Protein AF-A0A951HQI0-F1 (afdb_monomer_lite)

Foldseek 3Di:
DDDDDDDDDDDPPPPPPPPVPDPPVRVLLLLLVQQLVQLLVCLVVLVVQLVVLDFDFPAADPVRRGGDTPCPPPDPVRNVVSVVSNVLSVQLNVLSVQLNVLSVVCVVPVPDPVSSVSNVVSCVSNVVSVHDTDSDD

Secondary structure (DSSP, 8-state):
-----------------------HHHHHHHHHHHHHHHHHHHHHHHHHHHHHHS--B----TTS-S--BTTTTS-HHHHHHHHHHHHHHHHHHHHHHHHHHHHHHHHH-TT-HHHHHHHHHHHHHHHHTT-------

Radius of gyration: 27.49 Å; chains: 1; bounding box: 64×77×66 Å

pLDDT: mean 82.56,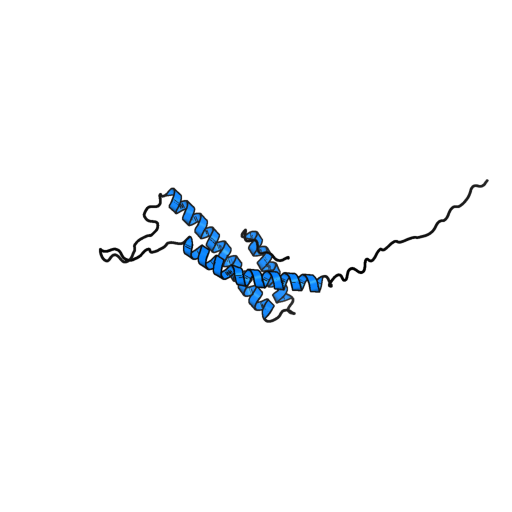 std 17.94, range [37.91, 98.31]

Sequence (137 aa):
MSSTHRHAVLALVAVATAASAASPERERLKRLDIACRNIQRAYPLMMLRTMYEGPMQCGSSDDGSDYVDCDAALSAEEKAAKARRHERAQRQEEAMRLADKACDGYVKDRSSTAAQAAVEQSLANLRANGVTVRDSR

Structure (mmCIF, N/CA/C/O backbone):
data_AF-A0A951HQI0-F1
#
_entry.id   AF-A0A951HQI0-F1
#
loop_
_atom_site.group_PDB
_atom_site.id
_atom_site.type_symbol
_atom_site.label_atom_id
_atom_site.label_alt_id
_atom_site.label_comp_id
_atom_site.label_asym_id
_atom_site.label_entity_id
_atom_site.label_seq_id
_atom_site.pdbx_PDB_ins_code
_atom_site.Cartn_x
_atom_site.Cartn_y
_atom_site.Cartn_z
_atom_site.occupancy
_atom_site.B_iso_or_equiv
_atom_site.auth_seq_id
_atom_site.auth_comp_id
_atom_site.auth_asym_id
_atom_site.auth_atom_id
_atom_site.pdbx_PDB_model_num
ATOM 1 N N . MET A 1 1 ? -41.970 56.916 37.284 1.00 37.91 1 MET A N 1
ATOM 2 C CA . MET A 1 1 ? -42.657 56.924 35.972 1.00 37.91 1 MET A CA 1
ATOM 3 C C . MET A 1 1 ? -41.994 55.837 35.130 1.00 37.91 1 MET A C 1
ATOM 5 O O . MET A 1 1 ? -40.885 56.039 34.672 1.00 37.91 1 MET A O 1
ATOM 9 N N . SER A 1 2 ? -42.389 54.577 35.328 1.00 38.34 2 SER A N 1
ATOM 10 C CA . SER A 1 2 ? -43.334 53.811 34.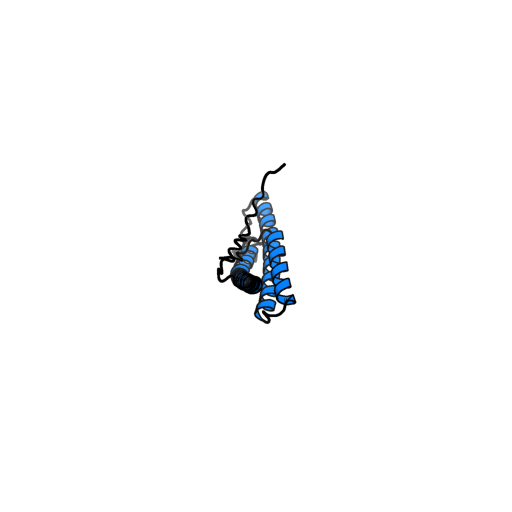487 1.00 38.34 2 SER A CA 1
ATOM 11 C C . SER A 1 2 ? -42.901 53.671 33.027 1.00 38.34 2 SER A C 1
ATOM 13 O O . SER A 1 2 ? -43.147 54.580 32.247 1.00 38.34 2 SER A O 1
ATOM 15 N N . SER A 1 3 ? -42.334 52.515 32.664 1.00 42.44 3 SER A N 1
ATOM 16 C CA . SER A 1 3 ? -42.915 51.590 31.668 1.00 42.44 3 SER A CA 1
ATOM 17 C C . SER A 1 3 ? -42.036 50.329 31.577 1.00 42.44 3 SER A C 1
ATOM 19 O O . SER A 1 3 ? -40.876 50.412 31.199 1.00 42.44 3 SER A O 1
ATOM 21 N N . THR A 1 4 ? -42.432 49.247 32.247 1.00 45.56 4 THR A N 1
ATOM 22 C CA . THR A 1 4 ? -43.163 48.066 31.734 1.00 45.56 4 THR A CA 1
ATOM 23 C C . THR A 1 4 ? -42.267 46.933 31.219 1.00 45.56 4 THR A C 1
ATOM 25 O O . THR A 1 4 ? -41.576 47.010 30.210 1.00 45.56 4 THR A O 1
ATOM 28 N N . HIS A 1 5 ? -42.337 45.839 31.977 1.00 48.62 5 HIS A N 1
ATOM 29 C CA . HIS A 1 5 ? -41.796 44.517 31.711 1.00 48.62 5 HIS A CA 1
ATOM 30 C C . HIS A 1 5 ? -42.357 43.903 30.428 1.00 48.62 5 HIS A C 1
ATOM 32 O O . HIS A 1 5 ? -43.565 43.956 30.208 1.00 48.62 5 HIS A O 1
ATOM 38 N N . ARG A 1 6 ? -41.521 43.147 29.708 1.00 53.12 6 ARG A N 1
ATOM 39 C CA . ARG A 1 6 ? -41.944 41.876 29.101 1.00 53.12 6 ARG A CA 1
ATOM 40 C C . ARG A 1 6 ? -40.853 40.831 29.295 1.00 53.12 6 ARG A C 1
ATOM 42 O O . ARG A 1 6 ? -39.839 40.829 28.610 1.00 53.12 6 ARG A O 1
ATOM 49 N N . HIS A 1 7 ? -41.060 39.972 30.285 1.00 47.00 7 HIS A N 1
ATOM 50 C CA . HIS A 1 7 ? -40.439 38.656 30.332 1.00 47.00 7 HIS A CA 1
ATOM 51 C C . HIS A 1 7 ? -41.216 37.741 29.377 1.00 47.00 7 HIS A C 1
ATOM 53 O O . HIS A 1 7 ? -42.441 37.687 29.450 1.00 47.00 7 HIS A O 1
ATOM 59 N N . ALA A 1 8 ? -40.508 37.029 28.508 1.00 50.38 8 ALA A N 1
ATOM 60 C CA . ALA A 1 8 ? -40.969 35.827 27.811 1.00 50.38 8 ALA A CA 1
ATOM 61 C C . ALA A 1 8 ? -39.694 35.023 27.499 1.00 50.38 8 ALA A C 1
ATOM 63 O O . ALA A 1 8 ? -38.921 35.404 26.630 1.00 50.38 8 ALA A O 1
ATOM 64 N N . VAL A 1 9 ? -39.218 34.216 28.448 1.00 49.84 9 VAL A N 1
ATOM 65 C CA . VAL A 1 9 ? -39.533 32.784 28.618 1.00 49.84 9 VAL A CA 1
ATOM 66 C C . VAL A 1 9 ? -39.037 31.936 27.442 1.00 49.84 9 VAL A C 1
ATOM 68 O O . VAL A 1 9 ? -39.527 32.036 26.325 1.00 49.84 9 VAL A O 1
ATOM 71 N N . LEU A 1 10 ? -38.047 31.107 27.788 1.00 48.22 10 LEU A N 1
ATOM 72 C CA . LEU A 1 10 ? -37.606 29.838 27.210 1.00 48.22 10 LEU A CA 1
ATOM 73 C C . LEU A 1 10 ? -38.342 29.314 25.964 1.00 48.22 10 LEU A C 1
ATOM 75 O O . LEU A 1 10 ? -39.521 28.984 26.027 1.00 48.22 10 LEU A O 1
ATOM 79 N N . ALA A 1 11 ? -37.547 28.951 24.957 1.00 49.19 11 ALA A N 1
ATOM 80 C CA . ALA A 1 11 ? -37.607 27.605 24.387 1.00 49.19 11 ALA A CA 1
ATOM 81 C C . ALA A 1 11 ? -36.233 27.233 23.808 1.00 49.19 11 ALA A C 1
ATOM 83 O O . ALA A 1 11 ? -35.898 27.546 22.668 1.00 49.19 11 ALA A O 1
ATOM 84 N N . LEU A 1 12 ? -35.429 26.554 24.629 1.00 51.06 12 LEU A N 1
ATOM 85 C CA . LEU A 1 12 ? -34.367 25.662 24.174 1.00 51.06 12 LEU A CA 1
ATOM 86 C C . LEU A 1 12 ? -35.020 24.605 23.280 1.00 51.06 12 LEU A C 1
ATOM 88 O O . LEU A 1 12 ? -35.509 23.589 23.766 1.00 51.06 12 LEU A O 1
ATOM 92 N N . VAL A 1 13 ? -35.038 24.834 21.972 1.00 49.59 13 VAL A N 1
ATOM 93 C CA . VAL A 1 13 ? -35.330 23.761 21.026 1.00 49.59 13 VAL A CA 1
ATOM 94 C C . VAL A 1 13 ? -34.012 23.040 20.764 1.00 49.59 13 VAL A C 1
ATOM 96 O O . VAL A 1 13 ? -33.397 23.145 19.706 1.00 49.59 13 VAL A O 1
ATOM 99 N N . ALA A 1 14 ? -33.560 22.305 21.780 1.00 52.34 14 ALA A N 1
ATOM 100 C CA . ALA A 1 14 ? -32.674 21.180 21.566 1.00 52.34 14 ALA A CA 1
ATOM 101 C C . ALA A 1 14 ? -33.503 20.122 20.833 1.00 52.34 14 ALA A C 1
ATOM 103 O O . ALA A 1 14 ? -34.091 19.236 21.452 1.00 52.34 14 ALA A O 1
ATOM 104 N N . VAL A 1 15 ? -33.582 20.225 19.502 1.00 46.09 15 VAL A N 1
ATOM 105 C CA . VAL A 1 15 ? -33.942 19.065 18.690 1.00 46.09 15 VAL A CA 1
ATOM 106 C C . VAL A 1 15 ? -32.751 18.114 18.769 1.00 46.09 15 VAL A C 1
ATOM 108 O O . VAL A 1 15 ? -31.916 18.042 17.870 1.00 46.09 15 VAL A O 1
ATOM 111 N N . ALA A 1 16 ? -32.666 17.377 19.876 1.00 52.12 16 ALA A N 1
ATOM 112 C CA . ALA A 1 16 ? -32.049 16.068 19.877 1.00 52.12 16 ALA A CA 1
ATOM 113 C C . ALA A 1 16 ? -32.921 15.213 18.957 1.00 52.12 16 ALA A C 1
ATOM 115 O O . ALA A 1 16 ? -33.849 14.529 19.387 1.00 52.12 16 ALA A O 1
ATOM 116 N N . THR A 1 17 ? -32.673 15.327 17.652 1.00 49.06 17 THR A N 1
ATOM 117 C CA . THR A 1 17 ? -33.112 14.306 16.721 1.00 49.06 17 THR A CA 1
ATOM 118 C C . THR A 1 17 ? -32.417 13.045 17.197 1.00 49.06 17 THR A C 1
ATOM 120 O O . THR A 1 17 ? -31.213 12.866 17.030 1.00 49.06 17 THR A O 1
ATOM 123 N N . ALA A 1 18 ? -33.185 12.169 17.834 1.00 46.81 18 ALA A N 1
ATOM 124 C CA . ALA A 1 18 ? -32.851 10.768 17.969 1.00 46.81 18 ALA A CA 1
ATOM 125 C C . ALA A 1 18 ? -32.889 10.134 16.566 1.00 46.81 18 ALA A C 1
ATOM 127 O O . ALA A 1 18 ? -33.651 9.215 16.290 1.00 46.81 18 ALA A O 1
ATOM 128 N N . ALA A 1 19 ? -32.051 10.635 15.652 1.00 47.44 19 ALA A N 1
ATOM 129 C CA . ALA A 1 19 ? -31.402 9.740 14.730 1.00 47.44 19 ALA A CA 1
ATOM 130 C C . ALA A 1 19 ? -30.686 8.745 15.635 1.00 47.44 19 ALA A C 1
ATOM 132 O O . ALA A 1 19 ? -29.986 9.138 16.569 1.00 47.44 19 ALA A O 1
ATOM 133 N N . SER A 1 20 ? -30.922 7.465 15.412 1.00 48.06 20 SER A N 1
ATOM 134 C CA . SER A 1 20 ? -30.129 6.368 15.943 1.00 48.06 20 SER A CA 1
ATOM 135 C C . SER A 1 20 ? -28.678 6.540 15.480 1.00 48.06 20 SER A C 1
ATOM 137 O O . SER A 1 20 ? -28.207 5.843 14.585 1.00 48.06 20 SER A O 1
ATOM 139 N N . ALA A 1 21 ? -27.991 7.538 16.033 1.00 54.72 21 ALA A N 1
ATOM 140 C CA . ALA A 1 21 ? -26.588 7.784 15.852 1.00 54.72 21 ALA A CA 1
ATOM 141 C C . ALA A 1 21 ? -25.926 6.597 16.529 1.00 54.72 21 ALA A C 1
ATOM 143 O O . ALA A 1 21 ? -25.885 6.496 17.757 1.00 54.72 21 ALA A O 1
ATOM 144 N N . ALA A 1 22 ? -25.487 5.638 15.713 1.00 59.56 22 ALA A N 1
ATOM 145 C CA . ALA A 1 22 ? -24.504 4.672 16.157 1.00 59.56 22 ALA A CA 1
ATOM 146 C C . ALA A 1 22 ? -23.443 5.450 16.946 1.00 59.56 22 ALA A C 1
ATOM 148 O O . ALA A 1 22 ? -23.021 6.522 16.502 1.00 59.56 22 ALA A O 1
ATOM 149 N N . SER A 1 23 ? -23.081 4.964 18.137 1.00 79.25 23 SER A N 1
ATOM 150 C CA . SER A 1 23 ? -22.087 5.648 18.962 1.00 79.25 23 SER A CA 1
ATOM 151 C C . SER A 1 23 ? -20.860 5.980 18.098 1.00 79.25 23 SER A C 1
ATOM 153 O O . SER A 1 23 ? -20.515 5.181 17.220 1.00 79.25 23 SER A O 1
ATOM 155 N N . PRO A 1 24 ? -20.196 7.131 18.304 1.00 83.19 24 PRO A N 1
ATOM 156 C CA . PRO A 1 24 ? -19.033 7.522 17.503 1.00 83.19 24 PRO A CA 1
ATOM 157 C C . PRO A 1 24 ? -17.987 6.404 17.382 1.00 83.19 24 PRO A C 1
ATOM 159 O O . PRO A 1 24 ? -17.383 6.220 16.328 1.00 83.19 24 PRO A O 1
ATOM 162 N N . GLU A 1 25 ? -17.855 5.597 18.437 1.00 86.69 25 GLU A N 1
ATOM 163 C CA . GLU A 1 25 ? -17.009 4.408 18.470 1.00 86.69 25 GLU A CA 1
ATOM 164 C C . GLU A 1 25 ? -17.499 3.284 17.543 1.00 86.69 25 GLU A C 1
ATOM 166 O O . GLU A 1 25 ? -16.714 2.709 16.795 1.00 86.69 25 GLU A O 1
ATOM 171 N N . ARG A 1 26 ? -18.804 2.994 17.510 1.00 87.69 26 ARG A N 1
ATOM 172 C CA . ARG A 1 26 ? -19.366 1.982 16.604 1.00 87.69 26 ARG A CA 1
ATOM 173 C C . ARG A 1 26 ? -19.174 2.365 15.137 1.00 87.69 26 ARG A C 1
ATOM 175 O O . ARG A 1 26 ? -18.852 1.501 14.323 1.00 87.69 26 ARG A O 1
ATOM 182 N N . GLU A 1 27 ? -19.352 3.640 14.794 1.00 89.62 27 GLU A N 1
ATOM 183 C CA . GLU A 1 27 ? -19.112 4.110 13.424 1.00 89.62 27 GLU A CA 1
ATOM 184 C C . GLU A 1 27 ? -17.617 4.093 13.078 1.00 89.62 27 GLU A C 1
ATOM 186 O O . GLU A 1 27 ? -17.232 3.699 11.977 1.00 89.62 27 GLU A O 1
ATOM 191 N N . ARG A 1 28 ? -16.748 4.442 14.034 1.00 90.31 28 ARG A N 1
ATOM 192 C CA . ARG A 1 28 ? -15.294 4.315 13.885 1.00 90.31 28 ARG A CA 1
ATOM 193 C C . ARG A 1 28 ? -14.875 2.872 13.600 1.00 90.31 28 ARG A C 1
ATOM 195 O O . ARG A 1 28 ? -14.207 2.646 12.594 1.00 90.31 28 ARG A O 1
ATOM 202 N N . LEU A 1 29 ? -15.315 1.905 14.403 1.00 92.19 29 LEU A N 1
ATOM 203 C CA . LEU A 1 29 ? -15.005 0.485 14.193 1.00 92.19 29 LEU A CA 1
ATOM 204 C C . LEU A 1 29 ? -15.502 -0.012 12.832 1.00 92.19 29 LEU A C 1
ATOM 206 O O . LEU A 1 29 ? -14.763 -0.664 12.101 1.00 92.19 29 LEU A O 1
ATOM 210 N N . LYS A 1 30 ? -16.714 0.385 12.432 1.00 93.25 30 LYS A N 1
ATOM 211 C CA . LYS A 1 30 ? -17.260 0.055 11.112 1.00 93.25 30 LYS A CA 1
ATOM 212 C C . LYS A 1 30 ? -16.391 0.594 9.968 1.00 93.25 30 LYS A C 1
ATOM 214 O O . LYS A 1 30 ? -16.198 -0.112 8.977 1.00 93.25 30 LYS A O 1
ATOM 219 N N . ARG A 1 31 ? -15.859 1.817 10.085 1.00 92.94 31 ARG A N 1
ATOM 220 C CA . ARG A 1 31 ? -14.922 2.383 9.095 1.00 92.94 31 ARG A CA 1
ATOM 221 C C . ARG A 1 31 ? -13.621 1.588 9.028 1.00 92.94 31 ARG A C 1
ATOM 223 O O . ARG A 1 31 ? -13.173 1.286 7.926 1.00 92.94 31 ARG A O 1
ATOM 230 N N . LEU A 1 32 ? -13.061 1.181 10.169 1.00 94.44 32 LEU A N 1
ATOM 231 C CA . LEU A 1 32 ? -11.864 0.330 10.208 1.00 94.44 32 LEU A CA 1
ATOM 232 C C . LEU A 1 32 ? -12.120 -1.041 9.560 1.00 94.44 32 LEU A C 1
ATOM 234 O O . LEU A 1 32 ? -11.333 -1.477 8.722 1.00 94.44 32 LEU A O 1
ATOM 238 N N . ASP A 1 33 ? -13.265 -1.671 9.835 1.00 95.88 33 ASP A N 1
ATOM 239 C CA . ASP A 1 33 ? -13.668 -2.930 9.192 1.00 95.88 33 ASP A CA 1
ATOM 240 C C . ASP A 1 33 ? -13.846 -2.793 7.666 1.00 95.88 33 ASP 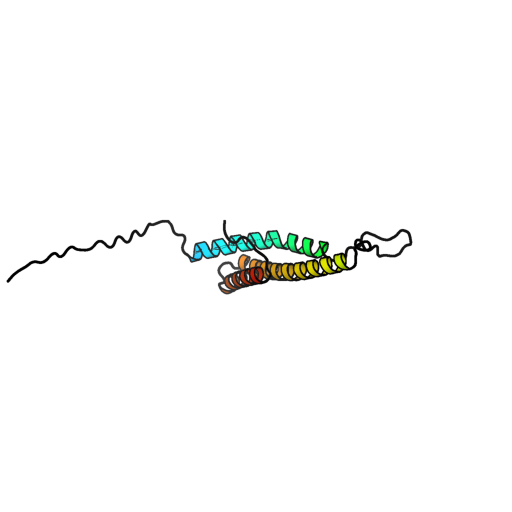A C 1
ATOM 242 O O . ASP A 1 33 ? -13.561 -3.719 6.899 1.00 95.88 33 ASP A O 1
ATOM 246 N N . ILE A 1 34 ? -14.379 -1.665 7.182 1.00 95.44 34 ILE A N 1
ATOM 247 C CA . ILE A 1 34 ? -14.494 -1.389 5.740 1.00 95.44 34 ILE A CA 1
ATOM 248 C C . ILE A 1 34 ? -13.107 -1.179 5.132 1.00 95.44 34 ILE A C 1
ATOM 250 O O . ILE A 1 34 ? -12.794 -1.797 4.112 1.00 95.44 34 ILE A O 1
ATOM 254 N N . ALA A 1 35 ? -12.284 -0.347 5.765 1.00 94.88 35 ALA A N 1
ATOM 255 C CA . ALA A 1 35 ? -10.941 -0.038 5.310 1.00 94.88 35 ALA A CA 1
ATOM 256 C C . ALA A 1 35 ? -10.084 -1.304 5.199 1.00 94.88 35 ALA A C 1
ATOM 258 O O . ALA A 1 35 ? -9.520 -1.557 4.137 1.00 94.88 35 ALA A O 1
ATOM 259 N N . CYS A 1 36 ? -10.069 -2.152 6.231 1.00 97.25 36 CYS A N 1
ATOM 260 C CA . CYS A 1 36 ? -9.274 -3.376 6.224 1.00 97.25 36 CYS A CA 1
ATOM 261 C C . CYS A 1 36 ? -9.706 -4.377 5.157 1.00 97.25 36 CYS A C 1
ATOM 263 O O . CYS A 1 36 ? -8.859 -4.930 4.460 1.00 97.25 36 CYS A O 1
ATOM 265 N N . ARG A 1 37 ? -11.015 -4.537 4.926 1.00 96.69 37 ARG A N 1
ATOM 266 C CA . ARG A 1 37 ? -11.499 -5.360 3.806 1.00 96.69 37 ARG A CA 1
ATOM 267 C C . ARG A 1 37 ? -11.049 -4.823 2.452 1.00 96.69 37 ARG A C 1
ATOM 269 O O . ARG A 1 37 ? -10.773 -5.607 1.549 1.00 96.69 37 ARG A O 1
ATOM 276 N N . ASN A 1 38 ? -11.013 -3.505 2.286 1.00 96.06 38 ASN A N 1
ATOM 277 C CA . ASN A 1 38 ? -10.586 -2.899 1.031 1.00 96.06 38 ASN A CA 1
ATOM 278 C C . ASN A 1 38 ? -9.064 -2.980 0.847 1.00 96.06 38 ASN A C 1
ATOM 280 O O . ASN A 1 38 ? -8.629 -3.258 -0.266 1.00 96.06 38 ASN A O 1
ATOM 284 N N . ILE A 1 39 ? -8.275 -2.822 1.916 1.00 96.56 39 ILE A N 1
ATOM 285 C CA . ILE A 1 39 ? -6.816 -3.024 1.907 1.00 96.56 39 ILE A CA 1
ATOM 286 C C . ILE A 1 39 ? -6.483 -4.460 1.493 1.00 96.56 39 ILE A C 1
ATOM 288 O O . ILE A 1 39 ? -5.805 -4.649 0.488 1.00 96.56 39 ILE A O 1
ATOM 292 N N . GLN A 1 40 ? -7.041 -5.460 2.181 1.00 95.94 40 GLN A N 1
ATOM 293 C CA . GLN A 1 40 ? -6.769 -6.880 1.913 1.00 95.94 40 GLN A CA 1
ATOM 294 C C . GLN A 1 40 ? -7.160 -7.303 0.486 1.00 95.94 40 GLN A C 1
ATOM 296 O O . GLN A 1 40 ? -6.537 -8.175 -0.113 1.00 95.94 40 GLN A O 1
ATOM 301 N N . ARG A 1 41 ? -8.180 -6.664 -0.104 1.00 94.75 41 ARG A N 1
ATOM 302 C CA . ARG A 1 41 ? -8.561 -6.877 -1.512 1.00 94.75 41 ARG A CA 1
ATOM 303 C C . ARG A 1 41 ? -7.641 -6.163 -2.499 1.00 94.75 41 ARG A C 1
ATOM 305 O O . ARG A 1 41 ? -7.415 -6.673 -3.591 1.00 94.75 41 ARG A O 1
ATOM 312 N N . ALA A 1 42 ? -7.167 -4.970 -2.153 1.00 94.00 42 ALA A N 1
ATOM 313 C CA . ALA A 1 42 ? -6.363 -4.137 -3.040 1.00 94.00 42 ALA A CA 1
ATOM 314 C C . ALA A 1 42 ? -4.879 -4.526 -3.038 1.00 94.00 42 ALA A C 1
ATOM 316 O O . ALA A 1 42 ? -4.218 -4.373 -4.063 1.00 94.00 42 ALA A O 1
ATOM 317 N N . TYR A 1 43 ? -4.351 -5.031 -1.921 1.00 94.75 43 TYR A N 1
ATOM 318 C CA . TYR A 1 43 ? -2.930 -5.339 -1.777 1.00 94.75 43 TYR A CA 1
ATOM 319 C C . TYR A 1 43 ? -2.396 -6.320 -2.838 1.00 94.75 43 TYR A C 1
ATOM 321 O O . TYR A 1 43 ? -1.413 -5.970 -3.497 1.00 94.75 43 TYR A O 1
ATOM 329 N N . PRO A 1 44 ? -3.061 -7.454 -3.142 1.00 94.38 44 PRO A N 1
ATOM 330 C CA . PRO A 1 44 ? -2.606 -8.340 -4.215 1.00 94.38 44 PRO A CA 1
ATOM 331 C C . PRO A 1 44 ? -2.522 -7.644 -5.582 1.00 94.38 44 PRO A C 1
ATOM 333 O O . PRO A 1 44 ? -1.614 -7.909 -6.364 1.00 94.38 44 PRO A O 1
ATOM 336 N N . LEU A 1 45 ? -3.435 -6.708 -5.866 1.00 92.56 45 LEU A N 1
ATOM 337 C CA . LEU A 1 45 ? -3.429 -5.944 -7.117 1.00 92.56 45 LEU A CA 1
ATOM 338 C C . LEU A 1 45 ? -2.264 -4.947 -7.171 1.00 92.56 45 LEU A C 1
ATOM 340 O O . LEU A 1 45 ? -1.694 -4.721 -8.237 1.00 92.56 45 LEU A O 1
ATOM 344 N N . MET A 1 46 ? -1.889 -4.367 -6.028 1.00 92.12 46 MET A N 1
ATOM 345 C CA . MET A 1 46 ? -0.72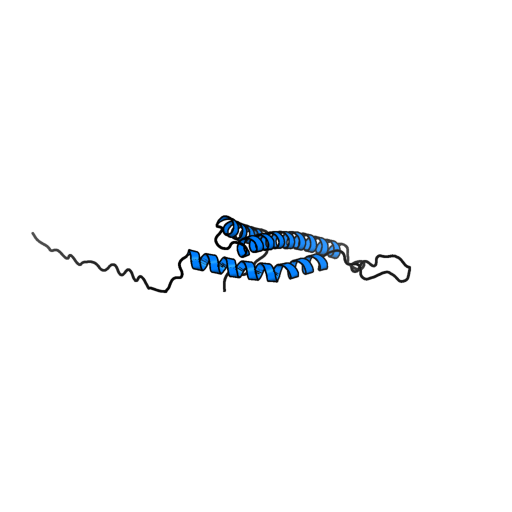1 -3.488 -5.930 1.00 92.12 46 MET A CA 1
ATOM 346 C C . MET A 1 46 ? 0.582 -4.253 -6.155 1.00 92.12 46 MET A C 1
ATOM 348 O O . MET A 1 46 ? 1.430 -3.777 -6.906 1.00 92.12 46 MET A O 1
ATOM 352 N N . MET A 1 47 ? 0.705 -5.453 -5.586 1.00 93.12 47 MET A N 1
ATOM 353 C CA . MET A 1 47 ? 1.840 -6.345 -5.830 1.00 93.12 47 MET A CA 1
ATOM 354 C C . MET A 1 47 ? 1.987 -6.665 -7.326 1.00 93.12 47 MET A C 1
ATOM 356 O O . MET A 1 47 ? 3.058 -6.466 -7.898 1.00 93.12 47 MET A O 1
ATOM 360 N N . LEU A 1 48 ? 0.894 -7.060 -7.991 1.00 91.19 48 LEU A N 1
ATOM 361 C CA . LEU A 1 48 ? 0.893 -7.335 -9.434 1.00 91.19 48 LEU A CA 1
ATOM 362 C C . LEU A 1 48 ? 1.292 -6.110 -10.268 1.00 91.19 48 LEU A C 1
ATOM 364 O O . LEU A 1 48 ? 2.049 -6.232 -11.230 1.00 91.19 48 LEU A O 1
ATOM 368 N N . ARG A 1 49 ? 0.827 -4.914 -9.889 1.00 90.25 49 ARG A N 1
ATOM 369 C CA . ARG A 1 49 ? 1.213 -3.666 -10.560 1.00 90.25 49 ARG A CA 1
ATOM 370 C C . ARG A 1 49 ? 2.713 -3.394 -10.441 1.00 90.25 49 ARG A C 1
ATOM 372 O O . ARG A 1 49 ? 3.331 -3.003 -11.428 1.00 90.25 49 ARG A O 1
ATOM 379 N N . THR A 1 50 ? 3.296 -3.584 -9.259 1.00 91.75 50 THR A N 1
ATOM 380 C CA . THR A 1 50 ? 4.740 -3.402 -9.048 1.00 91.75 50 THR A CA 1
ATOM 381 C C . THR A 1 50 ? 5.547 -4.373 -9.902 1.00 91.75 50 THR A C 1
ATOM 383 O O . THR A 1 50 ? 6.518 -3.950 -10.528 1.00 91.75 50 THR A O 1
ATOM 386 N N . MET A 1 51 ? 5.110 -5.634 -9.990 1.00 87.06 51 MET A N 1
ATOM 387 C CA . MET A 1 51 ? 5.734 -6.639 -10.856 1.00 87.06 51 MET A CA 1
ATOM 388 C C . MET A 1 51 ? 5.686 -6.230 -12.334 1.00 87.06 51 MET A C 1
ATOM 390 O O . MET A 1 51 ? 6.705 -6.296 -13.010 1.00 87.06 51 MET A O 1
ATOM 394 N N . TYR A 1 52 ? 4.541 -5.740 -12.821 1.00 85.44 52 TYR A N 1
ATOM 395 C CA . TYR A 1 52 ? 4.378 -5.324 -14.221 1.00 85.44 52 TYR A CA 1
ATOM 396 C C . TYR A 1 52 ? 5.256 -4.123 -14.614 1.00 85.44 52 TYR A C 1
ATOM 398 O O . TYR A 1 52 ? 5.765 -4.045 -15.731 1.00 85.44 52 TYR A O 1
ATOM 406 N N . GLU A 1 53 ? 5.434 -3.160 -13.706 1.00 86.12 53 GLU A N 1
ATOM 407 C CA . GLU A 1 53 ? 6.289 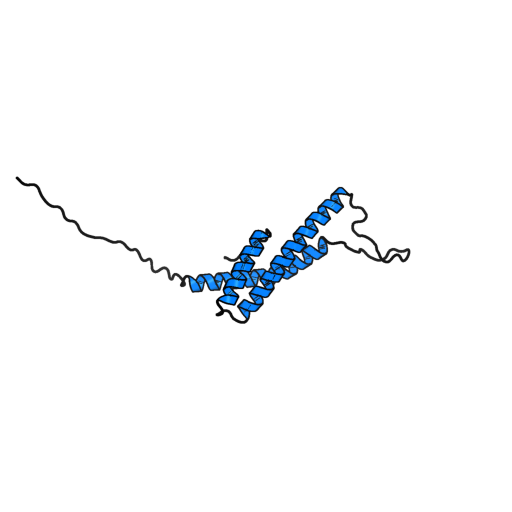-1.991 -13.963 1.00 86.12 53 GLU A CA 1
ATOM 408 C C . GLU A 1 53 ? 7.786 -2.310 -13.814 1.00 86.12 53 GLU A C 1
ATOM 410 O O . GLU A 1 53 ? 8.618 -1.486 -14.191 1.00 86.12 53 GLU A O 1
ATOM 415 N N . GLY A 1 54 ? 8.136 -3.473 -13.257 1.00 81.94 54 GLY A N 1
ATOM 416 C CA . GLY A 1 54 ? 9.517 -3.927 -13.121 1.00 81.94 54 GLY A CA 1
ATOM 417 C C . GLY A 1 54 ? 10.127 -4.424 -14.439 1.00 81.94 54 GLY A C 1
ATOM 418 O O . GLY A 1 54 ? 9.460 -4.433 -15.480 1.00 81.94 54 GLY A O 1
ATOM 419 N N . PRO A 1 55 ? 11.407 -4.836 -14.409 1.00 77.56 55 PRO A N 1
ATOM 420 C CA . PRO A 1 55 ? 12.037 -5.528 -15.529 1.00 77.56 55 PRO A CA 1
ATOM 421 C C . PRO A 1 55 ? 11.282 -6.824 -15.834 1.00 77.56 55 PRO A C 1
ATOM 423 O O . PRO A 1 55 ? 10.994 -7.600 -14.921 1.00 77.56 55 PRO A O 1
ATOM 426 N N . MET A 1 56 ? 10.966 -7.058 -17.107 1.00 78.44 56 MET A N 1
ATOM 427 C CA . MET A 1 56 ? 10.247 -8.254 -17.547 1.00 78.44 56 MET A CA 1
ATOM 428 C C . MET A 1 56 ? 11.115 -9.065 -18.511 1.00 78.44 56 MET A C 1
ATOM 430 O O . MET A 1 56 ? 11.649 -8.532 -19.483 1.00 78.44 56 MET A O 1
ATOM 434 N N . GLN A 1 57 ? 11.227 -10.363 -18.240 1.00 77.25 57 GLN A N 1
ATOM 435 C CA . GLN A 1 57 ? 11.880 -11.335 -19.113 1.00 77.25 57 GLN A CA 1
ATOM 436 C C . GLN A 1 57 ? 10.811 -11.981 -20.007 1.00 77.25 57 GLN A C 1
ATOM 438 O O . GLN A 1 57 ? 9.886 -12.618 -19.504 1.00 77.25 57 GLN A O 1
ATOM 443 N N . CYS A 1 58 ? 10.921 -11.803 -21.324 1.00 75.81 58 CYS A N 1
ATOM 444 C CA . CYS A 1 58 ? 9.929 -12.259 -22.310 1.00 75.81 58 CYS A CA 1
ATOM 445 C C . CYS A 1 58 ? 10.192 -13.671 -22.849 1.00 75.81 58 CYS A C 1
ATOM 447 O O . CYS A 1 58 ? 9.442 -14.158 -23.693 1.00 75.81 58 CYS A O 1
ATOM 449 N N . GLY A 1 59 ? 11.246 -14.326 -22.367 1.00 71.06 59 GLY A N 1
ATOM 450 C CA . GLY A 1 59 ? 11.645 -15.666 -22.771 1.00 71.06 59 GLY A CA 1
ATOM 451 C C . GLY A 1 59 ? 13.161 -15.813 -22.828 1.00 71.06 59 GLY A C 1
ATOM 452 O O . GLY A 1 59 ? 13.910 -14.905 -22.454 1.00 71.06 59 GLY A O 1
ATOM 453 N N . SER A 1 60 ? 13.580 -16.976 -23.304 1.00 65.06 60 SER A N 1
ATOM 454 C CA . SER A 1 60 ? 14.923 -17.270 -23.791 1.00 65.06 60 SER A CA 1
ATOM 455 C C . SER A 1 60 ? 14.950 -17.028 -25.299 1.00 65.06 60 SER A C 1
ATOM 457 O O . SER A 1 60 ? 13.967 -17.283 -25.996 1.00 65.06 60 SER A O 1
ATOM 459 N N . SER A 1 61 ? 16.046 -16.484 -25.804 1.00 61.47 61 SER A N 1
ATOM 460 C CA . SER A 1 61 ? 16.242 -16.284 -27.239 1.00 61.47 61 SER A CA 1
ATOM 461 C C . SER A 1 61 ? 16.619 -17.596 -27.931 1.00 61.47 61 SER A C 1
ATOM 463 O O . SER A 1 61 ? 17.156 -18.520 -27.315 1.00 61.47 61 SER A O 1
ATOM 465 N N . ASP A 1 62 ? 16.393 -17.654 -29.245 1.00 64.38 62 ASP A N 1
ATOM 466 C CA . ASP A 1 62 ? 16.717 -18.816 -30.087 1.00 64.38 62 ASP A CA 1
ATOM 467 C C . ASP A 1 62 ? 18.226 -19.153 -30.115 1.00 64.38 62 ASP A C 1
ATOM 469 O O . ASP A 1 62 ? 18.610 -20.252 -30.512 1.00 64.38 62 ASP A O 1
ATOM 473 N N . ASP A 1 63 ? 19.087 -18.223 -29.683 1.00 63.69 63 ASP A N 1
ATOM 474 C CA . ASP A 1 63 ? 20.542 -18.397 -29.569 1.00 63.69 63 ASP A CA 1
ATOM 475 C C . ASP A 1 63 ? 21.007 -18.959 -28.211 1.00 63.69 63 ASP A C 1
ATOM 477 O O . ASP A 1 63 ? 22.208 -19.127 -27.991 1.00 63.69 63 ASP A O 1
ATOM 481 N N . GLY A 1 64 ? 20.075 -19.272 -27.304 1.00 57.31 64 GLY A N 1
ATOM 482 C CA . GLY A 1 64 ? 20.382 -19.823 -25.987 1.00 57.31 64 GLY A CA 1
ATOM 483 C C . GLY A 1 64 ? 20.861 -18.796 -24.962 1.00 57.31 64 GLY A C 1
ATOM 484 O O . GLY A 1 64 ? 21.334 -19.199 -23.902 1.00 57.31 64 GLY A O 1
ATOM 485 N N . SER A 1 65 ? 20.749 -17.488 -25.232 1.00 64.38 65 SER A N 1
ATOM 486 C CA . SER A 1 65 ? 20.883 -16.496 -24.165 1.00 64.38 65 SER A CA 1
ATOM 487 C C . SER A 1 65 ? 19.620 -16.450 -23.295 1.00 64.38 65 SER A C 1
ATOM 489 O O . SER A 1 65 ? 18.482 -16.317 -23.749 1.00 64.38 65 SER A O 1
ATOM 491 N N . ASP A 1 66 ? 19.829 -16.592 -21.988 1.00 60.22 66 ASP A N 1
ATOM 492 C CA . ASP A 1 66 ? 18.762 -16.766 -21.001 1.00 60.22 66 ASP A CA 1
ATOM 493 C C . ASP A 1 66 ? 17.981 -15.472 -20.702 1.00 60.22 66 ASP A C 1
ATOM 495 O O . ASP A 1 66 ? 17.292 -15.400 -19.690 1.00 60.22 66 ASP A O 1
ATOM 499 N N . TYR A 1 67 ? 18.078 -14.409 -21.510 1.00 68.25 67 TYR A N 1
ATOM 500 C CA . TYR A 1 67 ? 17.445 -13.131 -21.174 1.00 68.25 67 TYR A CA 1
ATOM 501 C C . TYR A 1 67 ? 16.986 -12.328 -22.394 1.00 68.25 67 TYR A C 1
ATOM 503 O O . TYR A 1 67 ? 17.737 -11.539 -22.965 1.00 68.25 67 TYR A O 1
ATOM 511 N N . VAL A 1 68 ? 15.702 -12.460 -22.738 1.00 73.75 68 VAL A N 1
ATOM 512 C CA . VAL A 1 68 ? 15.013 -11.517 -23.628 1.00 73.75 68 VAL A CA 1
ATOM 513 C C . VAL A 1 68 ? 14.391 -10.403 -22.788 1.00 73.75 68 VAL A C 1
ATOM 515 O O . VAL A 1 68 ? 13.391 -10.621 -22.101 1.00 73.75 68 VAL A O 1
ATOM 518 N N . ASP A 1 69 ? 14.967 -9.202 -22.853 1.00 76.69 69 ASP A N 1
ATOM 519 C CA . ASP A 1 69 ? 14.387 -7.997 -22.251 1.00 76.69 69 ASP A CA 1
ATOM 520 C C . ASP A 1 69 ? 13.133 -7.572 -23.031 1.00 76.69 69 ASP A C 1
ATOM 522 O O . ASP A 1 69 ? 13.230 -7.104 -24.170 1.00 76.69 69 ASP A O 1
ATOM 526 N N . CYS A 1 70 ? 11.954 -7.698 -22.414 1.00 78.81 70 CYS A N 1
ATOM 527 C CA . CYS A 1 70 ? 10.690 -7.241 -23.001 1.00 78.81 70 CYS A CA 1
ATOM 528 C C . CYS A 1 70 ? 10.705 -5.749 -23.361 1.00 78.81 70 CYS A C 1
ATOM 530 O O . CYS A 1 70 ? 9.951 -5.303 -24.225 1.00 78.81 70 CYS A O 1
ATOM 532 N N . ASP A 1 71 ? 11.542 -4.970 -22.678 1.00 82.31 71 ASP A N 1
ATOM 533 C CA . ASP A 1 71 ? 11.633 -3.526 -22.819 1.00 82.31 71 ASP A CA 1
ATOM 534 C C . ASP A 1 71 ? 12.819 -3.099 -23.697 1.00 82.31 71 ASP A C 1
ATOM 536 O O . ASP A 1 71 ? 13.140 -1.908 -23.766 1.00 82.31 71 ASP A O 1
ATOM 540 N N . ALA A 1 72 ? 13.481 -4.038 -24.389 1.00 82.31 72 ALA A N 1
ATOM 541 C CA . ALA A 1 72 ? 14.666 -3.754 -25.200 1.00 82.31 72 ALA A CA 1
ATOM 542 C C . ALA A 1 72 ? 14.424 -2.628 -26.219 1.00 82.31 72 ALA A C 1
ATOM 544 O O . ALA A 1 72 ? 15.289 -1.768 -26.391 1.00 82.31 72 ALA A O 1
ATOM 545 N N . ALA A 1 73 ? 13.233 -2.611 -26.830 1.00 85.12 73 ALA A N 1
ATOM 546 C CA . ALA A 1 73 ? 12.821 -1.654 -27.855 1.00 85.12 73 ALA A CA 1
ATOM 547 C C . ALA A 1 73 ? 12.428 -0.265 -27.317 1.00 85.12 73 ALA A C 1
ATOM 549 O O . ALA A 1 73 ? 12.237 0.653 -28.114 1.00 85.12 73 ALA A O 1
ATOM 550 N N . LEU A 1 74 ? 12.298 -0.089 -25.997 1.00 86.75 74 LEU A N 1
ATOM 551 C CA . LEU A 1 74 ? 11.979 1.215 -25.419 1.00 86.75 74 LEU A CA 1
ATOM 552 C C . LEU A 1 74 ? 13.134 2.199 -25.630 1.00 86.75 74 LEU A C 1
ATOM 554 O O . LEU A 1 74 ? 14.308 1.876 -25.417 1.00 86.75 74 LEU A O 1
ATOM 558 N N . SER A 1 75 ? 12.793 3.439 -25.960 1.00 92.94 75 SER A N 1
ATOM 559 C CA . SER A 1 75 ? 13.740 4.550 -25.941 1.00 92.94 75 SER A CA 1
ATOM 560 C C . SER A 1 75 ? 14.278 4.801 -24.524 1.00 92.94 75 SER A C 1
ATOM 562 O O . SER A 1 75 ? 13.690 4.400 -23.514 1.00 92.94 75 SER A O 1
ATOM 564 N N . ALA A 1 76 ? 15.399 5.519 -24.422 1.00 90.25 76 ALA A N 1
ATOM 565 C CA . ALA A 1 76 ? 15.975 5.881 -23.125 1.00 90.25 76 ALA A CA 1
ATOM 566 C C . ALA A 1 76 ? 14.995 6.687 -22.247 1.00 90.25 76 ALA A C 1
ATOM 568 O O . ALA A 1 76 ? 14.937 6.488 -21.031 1.00 90.25 76 ALA A O 1
ATOM 569 N N . GLU A 1 77 ? 14.193 7.564 -22.858 1.00 93.88 77 GLU A N 1
ATOM 570 C CA . GLU A 1 77 ? 13.177 8.350 -22.155 1.00 93.88 77 GLU A CA 1
ATOM 571 C C . GLU A 1 77 ? 12.062 7.459 -21.588 1.00 93.88 77 GLU A C 1
ATOM 573 O O . GLU A 1 77 ? 11.678 7.607 -20.422 1.00 93.88 77 GLU A O 1
ATOM 578 N N . GLU A 1 78 ? 11.586 6.488 -22.369 1.00 91.94 78 GLU A N 1
ATOM 579 C CA . GLU A 1 78 ? 10.554 5.537 -21.948 1.00 91.94 78 GLU A CA 1
ATOM 580 C C . GLU A 1 78 ? 11.044 4.620 -20.826 1.00 91.94 78 GLU A C 1
ATOM 582 O O . GLU A 1 78 ? 10.315 4.415 -19.850 1.00 91.94 78 GLU A O 1
ATOM 587 N N . LYS A 1 79 ? 12.294 4.142 -20.900 1.00 88.62 79 LYS A N 1
ATOM 588 C CA . LYS A 1 79 ? 12.926 3.365 -19.819 1.00 88.62 79 LYS A CA 1
ATOM 589 C C . LYS A 1 79 ? 13.009 4.180 -18.531 1.00 88.62 79 LYS A C 1
ATOM 591 O O . LYS A 1 79 ? 12.612 3.701 -17.469 1.00 88.62 79 LYS A O 1
ATOM 596 N N . ALA A 1 80 ? 13.434 5.442 -18.615 1.00 91.31 80 ALA A N 1
ATOM 597 C CA . ALA A 1 80 ? 13.480 6.330 -17.457 1.00 91.31 80 ALA A CA 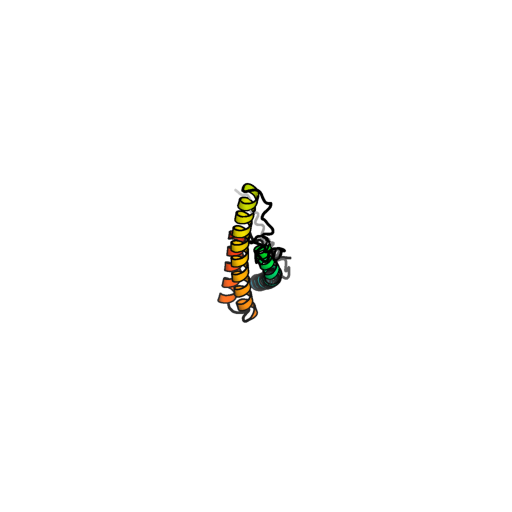1
ATOM 598 C C . ALA A 1 80 ? 12.076 6.612 -16.886 1.00 91.31 80 ALA A C 1
ATOM 600 O O . ALA A 1 80 ? 11.888 6.660 -15.668 1.00 91.31 80 ALA A O 1
ATOM 601 N N . ALA A 1 81 ? 11.066 6.781 -17.743 1.00 93.00 81 ALA A N 1
ATOM 602 C CA . ALA A 1 81 ? 9.682 6.951 -17.313 1.00 93.00 81 ALA A CA 1
ATOM 603 C C . ALA A 1 81 ? 9.127 5.694 -16.623 1.00 93.00 81 ALA A C 1
ATOM 605 O O . ALA A 1 81 ? 8.454 5.824 -15.595 1.00 93.00 81 ALA A O 1
ATOM 606 N N . LYS A 1 82 ? 9.437 4.500 -17.147 1.00 90.88 82 LYS A N 1
ATOM 607 C CA . LYS A 1 82 ? 9.086 3.206 -16.546 1.00 90.88 82 LYS A CA 1
ATOM 608 C C . LYS A 1 82 ? 9.748 3.034 -15.182 1.00 90.88 82 LYS A C 1
ATOM 610 O O . LYS A 1 82 ? 9.038 2.804 -14.209 1.00 90.88 82 LYS A O 1
ATOM 615 N N . ALA A 1 83 ? 11.050 3.295 -15.067 1.00 91.88 83 ALA A N 1
ATOM 616 C CA . ALA A 1 83 ? 11.765 3.254 -13.790 1.00 91.88 83 ALA A CA 1
ATOM 617 C C . ALA A 1 83 ? 11.108 4.160 -12.729 1.00 91.88 83 ALA A C 1
ATOM 619 O O . ALA A 1 83 ? 10.795 3.711 -11.627 1.00 91.88 83 ALA A O 1
ATOM 620 N N . ARG A 1 84 ? 10.762 5.408 -13.086 1.00 94.56 84 ARG A N 1
ATOM 621 C CA . ARG A 1 84 ? 10.043 6.322 -12.175 1.00 94.56 84 ARG A CA 1
ATOM 622 C C . ARG A 1 84 ? 8.661 5.800 -11.763 1.00 94.56 84 ARG A C 1
ATOM 624 O O . ARG A 1 84 ? 8.211 6.090 -10.652 1.00 94.56 84 ARG A O 1
ATOM 631 N N . ARG A 1 85 ? 7.936 5.106 -12.651 1.00 94.56 85 ARG A N 1
ATOM 632 C CA . ARG A 1 85 ? 6.648 4.470 -12.311 1.00 94.56 85 ARG A CA 1
ATOM 633 C C . ARG A 1 85 ? 6.852 3.276 -11.387 1.00 94.56 85 ARG A C 1
ATOM 635 O O . ARG A 1 85 ? 6.113 3.174 -10.412 1.00 94.56 85 ARG A O 1
ATOM 642 N N . HIS A 1 86 ? 7.857 2.448 -11.653 1.00 94.44 86 HIS A N 1
ATOM 643 C CA . HIS A 1 86 ? 8.199 1.291 -10.836 1.00 94.44 86 HIS A CA 1
ATOM 644 C C . HIS A 1 86 ? 8.566 1.692 -9.407 1.00 94.44 86 HIS A C 1
ATOM 646 O O . HIS A 1 86 ? 7.966 1.190 -8.464 1.00 94.44 86 HIS A O 1
ATOM 652 N N . GLU A 1 87 ? 9.440 2.685 -9.229 1.00 95.19 87 GLU A N 1
ATOM 653 C CA . GLU A 1 87 ? 9.791 3.196 -7.897 1.00 95.19 87 GLU A CA 1
ATOM 654 C C . GLU A 1 87 ? 8.569 3.715 -7.125 1.00 95.19 87 GLU A C 1
ATOM 656 O O . GLU A 1 87 ? 8.448 3.525 -5.913 1.00 95.19 87 GLU A O 1
ATOM 661 N N . ARG A 1 88 ? 7.637 4.391 -7.813 1.00 94.88 88 ARG A N 1
ATOM 662 C CA . ARG A 1 88 ? 6.371 4.806 -7.193 1.00 94.88 88 ARG A CA 1
ATOM 663 C C . ARG A 1 88 ? 5.521 3.599 -6.813 1.00 94.88 88 ARG A C 1
ATOM 665 O O . ARG A 1 88 ? 4.969 3.597 -5.719 1.00 94.88 88 ARG A O 1
ATOM 672 N N . ALA A 1 89 ? 5.414 2.603 -7.690 1.00 94.12 89 ALA A N 1
ATOM 673 C CA . ALA A 1 89 ? 4.657 1.386 -7.426 1.00 94.12 89 ALA A CA 1
ATOM 674 C C . ALA A 1 89 ? 5.220 0.630 -6.211 1.00 94.12 89 ALA A C 1
ATOM 676 O O . ALA A 1 89 ? 4.444 0.295 -5.326 1.00 94.12 89 ALA A O 1
ATOM 677 N N . GLN A 1 90 ? 6.545 0.494 -6.096 1.00 95.81 90 GLN A N 1
ATOM 678 C CA . GLN A 1 90 ? 7.217 -0.106 -4.936 1.00 95.81 90 GLN A CA 1
ATOM 679 C C . GLN A 1 90 ? 6.889 0.622 -3.627 1.00 95.81 90 GLN A C 1
ATOM 681 O O . GLN A 1 90 ? 6.489 -0.006 -2.652 1.00 95.81 90 GLN A O 1
ATOM 686 N N . ARG A 1 91 ? 6.984 1.961 -3.592 1.00 95.94 91 ARG A N 1
ATOM 687 C CA . ARG A 1 91 ? 6.623 2.730 -2.383 1.00 95.94 91 ARG A CA 1
ATOM 688 C C . ARG A 1 91 ? 5.154 2.551 -1.996 1.00 95.94 91 ARG A C 1
ATOM 690 O O . ARG A 1 91 ? 4.830 2.437 -0.816 1.00 95.94 91 ARG A O 1
ATOM 697 N N . GLN A 1 92 ? 4.263 2.535 -2.986 1.00 96.06 92 GLN A N 1
ATOM 698 C CA . GLN A 1 92 ? 2.829 2.341 -2.764 1.00 96.06 92 GLN A CA 1
ATOM 699 C C . GLN A 1 92 ? 2.501 0.917 -2.297 1.00 96.06 92 GLN A C 1
ATOM 701 O O . GLN A 1 92 ? 1.640 0.742 -1.438 1.00 96.06 92 GLN A O 1
ATOM 706 N N . GLU A 1 93 ? 3.178 -0.085 -2.852 1.00 96.44 93 GLU A N 1
ATOM 707 C CA . GLU A 1 93 ? 3.037 -1.493 -2.488 1.00 96.44 93 GLU A CA 1
ATOM 708 C C . GLU A 1 93 ? 3.550 -1.759 -1.073 1.00 96.44 93 GLU A C 1
ATOM 710 O O . GLU A 1 93 ? 2.804 -2.318 -0.274 1.00 96.44 93 GLU A O 1
ATOM 715 N N . GLU A 1 94 ? 4.719 -1.233 -0.703 1.00 97.25 94 GLU A N 1
ATOM 716 C CA . GLU A 1 94 ? 5.240 -1.326 0.665 1.00 97.25 94 GLU A CA 1
ATOM 717 C C . GLU A 1 94 ? 4.295 -0.671 1.687 1.00 97.25 94 GLU A C 1
ATOM 719 O O . GLU A 1 94 ? 3.984 -1.254 2.729 1.00 97.25 94 GLU A O 1
ATOM 724 N N . ALA A 1 95 ? 3.765 0.519 1.383 1.00 96.94 95 ALA A N 1
ATOM 725 C CA . ALA A 1 95 ? 2.784 1.169 2.251 1.00 96.94 95 ALA A CA 1
ATOM 726 C C . ALA A 1 95 ? 1.500 0.328 2.404 1.00 96.94 95 ALA A C 1
ATOM 728 O O . ALA A 1 95 ? 0.943 0.248 3.503 1.00 96.94 95 ALA A O 1
ATOM 729 N N . MET A 1 96 ? 1.047 -0.326 1.327 1.00 97.25 96 MET A N 1
ATOM 730 C CA . MET A 1 96 ? -0.109 -1.228 1.346 1.00 97.25 96 MET A CA 1
ATOM 731 C C . MET A 1 96 ? 0.169 -2.517 2.120 1.00 97.25 96 MET A C 1
ATOM 733 O O . MET A 1 96 ? -0.690 -2.944 2.886 1.00 97.25 96 MET A O 1
ATOM 737 N N . ARG A 1 97 ? 1.371 -3.086 2.007 1.00 97.88 97 ARG A N 1
ATOM 738 C CA . ARG A 1 97 ? 1.806 -4.264 2.767 1.00 97.88 97 ARG A CA 1
ATOM 739 C C . ARG A 1 97 ? 1.808 -4.005 4.272 1.00 97.88 97 ARG A C 1
ATOM 741 O O . ARG A 1 97 ? 1.355 -4.839 5.055 1.00 97.88 97 ARG A O 1
ATOM 748 N N . LEU A 1 98 ? 2.301 -2.841 4.699 1.00 97.88 98 LEU A N 1
ATOM 749 C CA . LEU A 1 98 ? 2.263 -2.440 6.109 1.00 97.88 98 LEU A CA 1
ATOM 750 C C . LEU A 1 98 ? 0.822 -2.274 6.610 1.00 97.88 98 LEU A C 1
ATOM 752 O O . LEU A 1 98 ? 0.506 -2.717 7.716 1.00 97.88 98 LEU A O 1
ATOM 756 N N . ALA A 1 99 ? -0.054 -1.691 5.789 1.00 97.75 99 ALA A N 1
ATOM 757 C CA . ALA A 1 99 ? -1.468 -1.543 6.115 1.00 97.75 99 ALA A CA 1
ATOM 758 C C . ALA A 1 99 ? -2.197 -2.894 6.206 1.00 97.75 99 ALA A C 1
ATOM 760 O O . ALA A 1 99 ? -2.990 -3.097 7.123 1.00 97.75 99 ALA A O 1
ATOM 761 N N . ASP A 1 100 ? -1.890 -3.827 5.304 1.00 98.31 100 ASP A N 1
ATOM 762 C CA . ASP A 1 100 ? -2.404 -5.199 5.313 1.00 98.31 100 ASP A CA 1
ATOM 763 C C . ASP A 1 100 ? -2.007 -5.927 6.607 1.00 98.31 100 ASP A C 1
ATOM 765 O O . ASP A 1 100 ? -2.864 -6.423 7.339 1.00 98.31 100 ASP A O 1
ATOM 769 N N . LYS A 1 101 ? -0.728 -5.835 6.995 1.00 98.19 101 LYS A N 1
ATOM 770 C CA . LYS A 1 101 ? -0.225 -6.382 8.265 1.00 98.19 101 LYS A CA 1
ATOM 771 C C . LYS A 1 101 ? -0.900 -5.762 9.495 1.00 98.19 101 LYS A C 1
ATOM 773 O O . LYS A 1 101 ? -1.175 -6.468 10.468 1.00 98.19 101 LYS A O 1
ATOM 778 N N . ALA A 1 102 ? -1.156 -4.453 9.488 1.00 98.00 102 ALA A N 1
ATOM 779 C CA . ALA A 1 102 ? -1.891 -3.794 10.570 1.00 98.00 102 ALA A CA 1
ATOM 780 C C . ALA A 1 102 ? -3.340 -4.303 10.651 1.00 98.00 102 ALA A C 1
ATOM 782 O O . ALA A 1 102 ? -3.846 -4.571 11.743 1.00 98.00 102 ALA A O 1
ATOM 783 N N . CYS A 1 103 ? -3.981 -4.503 9.499 1.00 98.19 103 CYS A N 1
ATOM 784 C CA . CYS A 1 103 ? -5.322 -5.065 9.407 1.00 98.19 103 CYS A CA 1
ATOM 785 C C . CYS A 1 103 ? -5.400 -6.515 9.883 1.00 98.19 103 CYS A C 1
ATOM 787 O O . CYS A 1 103 ? -6.347 -6.857 10.589 1.00 98.19 103 CYS A O 1
ATOM 789 N N . ASP A 1 104 ? -4.394 -7.343 9.607 1.00 98.06 104 ASP A N 1
ATOM 790 C CA . ASP A 1 104 ? -4.304 -8.689 10.178 1.00 98.06 104 ASP A CA 1
ATOM 791 C C . ASP A 1 104 ? -4.246 -8.663 11.710 1.00 98.06 104 ASP A C 1
ATOM 793 O O . ASP A 1 104 ? -4.886 -9.480 12.375 1.00 98.06 104 ASP A O 1
ATOM 797 N N . GLY A 1 105 ? -3.503 -7.712 12.287 1.00 97.44 105 GLY A N 1
ATOM 798 C CA . GLY A 1 105 ? -3.474 -7.485 13.733 1.00 97.44 105 GLY A CA 1
ATOM 799 C C . GLY A 1 105 ? -4.843 -7.077 14.287 1.00 97.44 105 GLY A C 1
ATOM 800 O O . GLY A 1 105 ? -5.317 -7.664 15.257 1.00 97.44 105 GLY A O 1
ATOM 801 N N . TYR A 1 106 ? -5.509 -6.124 13.633 1.00 97.62 106 TYR A N 1
ATOM 802 C CA . TYR A 1 106 ? -6.844 -5.656 14.014 1.00 97.62 106 TYR A CA 1
ATOM 803 C C . TYR A 1 106 ? -7.924 -6.738 13.898 1.00 97.62 106 TYR A C 1
ATOM 805 O O . TYR A 1 106 ? -8.772 -6.859 14.775 1.00 97.62 106 TYR A O 1
ATOM 813 N N . VAL A 1 107 ? -7.900 -7.563 12.850 1.00 96.62 107 VAL A N 1
ATOM 814 C CA . VAL A 1 107 ? -8.882 -8.645 12.681 1.00 96.62 107 VAL A CA 1
ATOM 815 C C . VAL A 1 107 ? -8.725 -9.716 13.764 1.00 96.62 107 VAL A C 1
ATOM 817 O O . VAL A 1 107 ? -9.733 -10.276 14.201 1.00 96.62 107 VAL A O 1
ATOM 820 N N . LYS A 1 108 ? -7.492 -9.977 14.222 1.00 96.94 108 LYS A N 1
ATOM 821 C CA . LYS A 1 108 ? -7.210 -10.907 15.328 1.00 96.94 108 LYS A CA 1
ATOM 822 C C . LYS A 1 108 ? -7.700 -10.383 16.678 1.00 96.94 108 LYS A C 1
ATOM 824 O O . LYS A 1 108 ? -8.173 -11.178 17.482 1.00 96.94 108 LYS A O 1
ATOM 829 N N . ASP A 1 109 ? -7.622 -9.075 16.910 1.00 95.44 109 ASP A N 1
ATOM 830 C CA . ASP A 1 109 ? -8.132 -8.433 18.124 1.00 95.44 109 ASP A CA 1
ATOM 831 C C . ASP A 1 109 ? -8.735 -7.055 17.817 1.00 95.44 109 ASP A C 1
ATOM 833 O O . ASP A 1 109 ? -8.078 -6.013 17.899 1.00 95.44 109 ASP A O 1
ATOM 837 N N . ARG A 1 110 ? -10.035 -7.053 17.497 1.00 93.25 110 ARG A N 1
ATOM 838 C CA . ARG A 1 110 ? -10.772 -5.824 17.167 1.00 93.25 110 ARG A CA 1
ATOM 839 C C . ARG A 1 110 ? -10.949 -4.891 18.364 1.00 93.25 110 ARG A C 1
ATOM 841 O O . ARG A 1 110 ? -11.218 -3.704 18.169 1.00 93.25 110 ARG A O 1
ATOM 848 N N . SER A 1 111 ? -10.839 -5.415 19.586 1.00 93.12 111 SER A N 1
ATOM 849 C CA . SER A 1 111 ? -10.977 -4.636 20.821 1.00 93.12 111 SER A CA 1
ATOM 850 C C . SER A 1 111 ? -9.691 -3.927 21.236 1.00 93.12 111 SER A C 1
ATOM 852 O O . SER A 1 111 ? -9.750 -2.973 22.010 1.00 93.12 111 SER A O 1
ATOM 854 N N . SER A 1 112 ? -8.541 -4.340 20.699 1.00 96.94 112 SER A N 1
ATOM 855 C CA . SER A 1 112 ? -7.260 -3.701 20.984 1.00 96.94 112 SER A CA 1
ATOM 856 C C . SER A 1 112 ? -7.197 -2.284 20.421 1.00 96.94 112 SER A C 1
ATOM 858 O O . SER A 1 112 ? -7.174 -2.061 19.207 1.00 96.94 112 SER A O 1
ATOM 860 N N . THR A 1 113 ? -7.083 -1.307 21.319 1.00 95.44 113 THR A N 1
ATOM 861 C CA . THR A 1 113 ? -6.863 0.103 20.966 1.00 95.44 113 THR A CA 1
ATOM 862 C C . THR A 1 113 ? -5.552 0.300 20.206 1.00 95.44 113 THR A C 1
ATOM 864 O O . THR A 1 113 ? -5.499 1.106 19.280 1.00 95.44 113 THR A O 1
ATOM 867 N N . ALA A 1 114 ? -4.514 -0.479 20.529 1.00 97.25 114 ALA A N 1
ATOM 868 C CA . ALA A 1 114 ? -3.241 -0.459 19.814 1.00 97.25 114 ALA A CA 1
ATOM 869 C C . ALA A 1 114 ? -3.384 -0.977 18.374 1.00 97.25 114 ALA A C 1
ATOM 871 O O . ALA A 1 114 ? -2.839 -0.375 17.449 1.00 97.25 114 ALA A O 1
ATOM 872 N N . ALA A 1 115 ? -4.150 -2.053 18.163 1.00 96.06 115 ALA A N 1
ATOM 873 C CA . ALA A 1 115 ? -4.397 -2.585 16.824 1.00 96.06 115 ALA A CA 1
ATOM 874 C C . ALA A 1 115 ? -5.237 -1.617 15.972 1.00 96.06 115 ALA A C 1
ATOM 876 O O . ALA A 1 115 ? -4.926 -1.393 14.804 1.00 96.06 115 ALA A O 1
ATOM 877 N N . GLN A 1 116 ? -6.249 -0.978 16.566 1.00 96.94 116 GLN A N 1
ATOM 878 C CA . GLN A 1 116 ? -7.027 0.072 15.900 1.00 96.94 116 GLN A CA 1
ATOM 879 C C . GLN A 1 116 ? -6.148 1.269 15.501 1.00 96.94 116 GLN A C 1
ATOM 881 O O . GLN A 1 116 ? -6.200 1.715 14.355 1.00 96.94 116 GLN A O 1
ATOM 886 N N . ALA A 1 117 ? -5.303 1.756 16.417 1.00 96.94 117 ALA A N 1
ATOM 887 C CA . ALA A 1 117 ? -4.388 2.867 16.155 1.00 96.94 117 ALA A CA 1
ATOM 888 C C . ALA A 1 117 ? -3.373 2.533 15.048 1.00 96.94 117 ALA A C 1
ATOM 890 O O . ALA A 1 117 ? -3.073 3.380 14.207 1.00 96.94 117 ALA A O 1
ATOM 891 N N . ALA A 1 118 ? -2.886 1.289 14.991 1.00 97.75 118 ALA A N 1
ATOM 892 C CA . ALA A 1 118 ? -1.986 0.837 13.932 1.00 97.75 118 ALA A CA 1
ATOM 893 C C . ALA A 1 118 ? -2.645 0.880 12.540 1.00 97.75 118 ALA A C 1
ATOM 895 O O . ALA A 1 118 ? -2.003 1.277 11.561 1.00 97.75 118 ALA A O 1
ATOM 896 N N . VAL A 1 119 ? -3.932 0.521 12.436 1.00 97.44 119 VAL A N 1
ATOM 897 C CA . VAL A 1 119 ? -4.692 0.643 11.179 1.00 97.44 119 VAL A CA 1
ATOM 898 C C . VAL A 1 119 ? -4.875 2.112 10.803 1.00 97.44 119 VAL A C 1
ATOM 900 O O . VAL A 1 119 ? -4.621 2.485 9.660 1.00 97.44 119 VAL A O 1
ATOM 903 N N . GLU A 1 120 ? -5.259 2.971 11.747 1.00 95.88 120 GLU A N 1
ATOM 904 C CA . GLU A 1 120 ? -5.434 4.410 11.502 1.00 95.88 120 GLU A CA 1
ATOM 905 C C . GLU A 1 120 ? -4.136 5.075 11.026 1.00 95.88 120 GLU A C 1
ATOM 907 O O . GLU A 1 120 ? -4.135 5.814 10.035 1.00 95.88 120 GLU A O 1
ATOM 912 N N . GLN A 1 121 ? -3.016 4.753 11.675 1.00 97.25 121 GLN A N 1
ATOM 913 C CA . GLN A 1 121 ? -1.691 5.212 11.268 1.00 97.25 121 GLN A CA 1
ATOM 914 C C . GLN A 1 121 ? -1.335 4.713 9.863 1.00 97.25 121 GLN A C 1
ATOM 916 O O . GLN A 1 121 ? -0.832 5.479 9.040 1.00 97.25 121 GLN A O 1
ATOM 921 N N . SER A 1 122 ? -1.639 3.452 9.555 1.00 97.00 122 SER A N 1
ATOM 922 C CA . SER A 1 122 ? -1.388 2.887 8.228 1.00 97.00 122 SER A CA 1
ATOM 923 C C . SER A 1 122 ? -2.239 3.559 7.147 1.00 97.00 122 SER A C 1
ATOM 925 O O . SER A 1 122 ? -1.737 3.845 6.064 1.00 97.00 122 SER A O 1
ATOM 927 N N . LEU A 1 123 ? -3.494 3.916 7.443 1.00 95.50 123 LEU A N 1
ATOM 928 C CA . LEU A 1 123 ? -4.341 4.694 6.532 1.00 95.50 123 LEU A CA 1
ATOM 929 C C . LEU A 1 123 ? -3.784 6.102 6.285 1.00 95.50 123 LEU A C 1
ATOM 931 O O . LEU A 1 123 ? -3.875 6.614 5.168 1.00 95.50 123 LEU A O 1
ATOM 935 N N . ALA A 1 124 ? -3.205 6.750 7.297 1.00 95.06 124 ALA A N 1
ATOM 936 C CA . ALA A 1 124 ? -2.505 8.020 7.108 1.00 95.06 124 ALA A CA 1
ATOM 937 C C . ALA A 1 124 ? -1.257 7.848 6.222 1.00 95.06 124 ALA A C 1
ATOM 939 O O . ALA A 1 124 ? -1.056 8.630 5.291 1.00 95.06 124 ALA A O 1
ATOM 940 N N . ASN A 1 125 ? -0.478 6.784 6.444 1.00 95.69 125 ASN A N 1
ATOM 941 C CA . ASN A 1 125 ? 0.692 6.457 5.628 1.00 95.69 125 ASN A CA 1
ATOM 942 C C . ASN A 1 125 ? 0.325 6.184 4.157 1.00 95.69 125 ASN A C 1
ATOM 944 O O . ASN A 1 125 ? 1.010 6.657 3.251 1.00 95.69 125 ASN A O 1
ATOM 948 N N . LEU A 1 126 ? -0.785 5.486 3.896 1.00 95.81 126 LEU A N 1
ATOM 949 C CA . LEU A 1 126 ? -1.285 5.270 2.534 1.00 95.81 126 LEU A CA 1
ATOM 950 C C . LEU A 1 126 ? -1.570 6.592 1.817 1.00 95.81 126 LEU A C 1
ATOM 952 O O . LEU A 1 126 ? -1.100 6.793 0.696 1.00 95.81 126 LEU A O 1
ATOM 956 N N . ARG A 1 127 ? -2.257 7.528 2.484 1.00 94.75 127 ARG A N 1
ATOM 957 C CA . ARG A 1 127 ? -2.541 8.859 1.920 1.00 94.75 127 ARG A CA 1
ATOM 958 C C . ARG A 1 127 ? -1.255 9.639 1.640 1.00 94.75 127 ARG A C 1
ATOM 960 O O . ARG A 1 127 ? -1.137 10.233 0.571 1.00 94.75 127 ARG A O 1
ATOM 967 N N . ALA A 1 128 ? -0.273 9.577 2.541 1.00 94.75 128 ALA A N 1
ATOM 968 C CA . ALA A 1 128 ? 1.038 10.203 2.343 1.00 94.75 128 ALA A CA 1
ATOM 969 C C . ALA A 1 128 ? 1.806 9.625 1.136 1.00 94.75 128 ALA A C 1
ATOM 971 O O . ALA A 1 128 ? 2.561 10.342 0.485 1.00 94.75 128 ALA A O 1
ATOM 972 N N . ASN A 1 129 ? 1.567 8.356 0.789 1.00 94.31 129 ASN A N 1
ATOM 973 C CA . ASN A 1 129 ? 2.146 7.690 -0.384 1.00 94.31 129 ASN A CA 1
ATOM 974 C C . ASN A 1 129 ? 1.265 7.793 -1.649 1.00 94.31 129 ASN A C 1
ATOM 976 O O . ASN A 1 129 ? 1.527 7.132 -2.660 1.00 94.31 129 ASN A O 1
ATOM 980 N N . GLY A 1 130 ? 0.218 8.624 -1.624 1.00 92.88 130 GLY A N 1
ATOM 981 C CA . GLY A 1 130 ? -0.681 8.832 -2.762 1.00 92.88 130 GLY A CA 1
ATOM 982 C C . GLY A 1 130 ? -1.591 7.638 -3.064 1.00 92.88 130 GLY A C 1
ATOM 983 O O . GLY A 1 130 ? -2.076 7.505 -4.187 1.00 92.88 130 GLY A O 1
ATOM 984 N N . VAL A 1 131 ? -1.819 6.759 -2.086 1.00 92.12 131 VAL A N 1
ATOM 985 C CA . VAL A 1 131 ? -2.753 5.635 -2.182 1.00 92.12 131 VAL A CA 1
ATOM 986 C C . VAL A 1 131 ? -4.058 6.019 -1.495 1.00 92.12 131 VAL A C 1
ATOM 988 O O . VAL A 1 131 ? -4.087 6.336 -0.307 1.00 92.12 131 VAL A O 1
ATOM 991 N N . THR A 1 132 ? -5.162 5.968 -2.239 1.00 86.75 132 THR A N 1
ATOM 992 C CA . THR A 1 132 ? -6.497 6.207 -1.679 1.00 86.75 132 THR A CA 1
ATOM 993 C C . THR A 1 132 ? -7.235 4.886 -1.544 1.00 86.75 132 THR A C 1
ATOM 995 O O . THR A 1 132 ? -7.538 4.234 -2.541 1.00 86.75 132 THR A O 1
ATOM 998 N N . VAL A 1 133 ? -7.556 4.506 -0.309 1.00 81.75 133 VAL A N 1
ATOM 999 C CA . VAL A 1 133 ? -8.448 3.381 -0.014 1.00 81.75 133 VAL A CA 1
ATOM 1000 C C . VAL A 1 133 ? -9.768 3.944 0.491 1.00 81.75 133 VAL A C 1
ATOM 1002 O O . VAL A 1 133 ? -9.782 4.796 1.377 1.00 81.75 133 VAL A O 1
ATOM 1005 N N . ARG A 1 134 ? -10.888 3.477 -0.069 1.00 78.00 134 ARG A N 1
ATOM 1006 C CA . ARG A 1 134 ? -12.216 3.830 0.449 1.00 78.00 134 ARG A CA 1
ATOM 1007 C C . ARG A 1 134 ? -12.379 3.261 1.860 1.00 78.00 134 ARG A C 1
ATOM 1009 O O . ARG A 1 134 ? -12.315 2.050 2.042 1.00 78.00 134 ARG A O 1
ATOM 1016 N N . ASP A 1 135 ? -12.622 4.121 2.838 1.00 67.81 135 ASP A N 1
ATOM 1017 C CA . ASP A 1 135 ? -12.884 3.773 4.245 1.00 67.81 135 ASP A CA 1
ATOM 1018 C C . ASP A 1 135 ? -14.354 4.010 4.648 1.00 67.81 135 ASP A C 1
ATOM 1020 O O . ASP A 1 135 ? -14.770 3.700 5.764 1.00 67.81 135 ASP A O 1
ATOM 1024 N N . SER A 1 136 ? -15.157 4.513 3.711 1.00 59.00 136 SER A N 1
ATOM 1025 C CA . SER A 1 136 ? -16.571 4.847 3.861 1.00 59.00 136 SER A CA 1
ATOM 1026 C C . SER A 1 136 ? -17.373 4.336 2.655 1.00 59.00 136 SER A C 1
ATOM 1028 O O . SER A 1 136 ? -16.851 4.220 1.539 1.00 59.00 136 SER A O 1
ATOM 1030 N N . ARG A 1 137 ? -18.631 3.956 2.901 1.00 52.88 137 ARG A N 1
ATOM 1031 C CA . ARG A 1 137 ? -19.649 3.680 1.880 1.00 52.88 137 ARG A CA 1
ATOM 1032 C C . ARG A 1 137 ? -20.773 4.681 2.036 1.00 52.88 137 ARG A C 1
ATOM 1034 O O . ARG A 1 137 ? -21.178 4.870 3.204 1.00 52.88 137 ARG A O 1
#